Protein AF-A0A1H8UFL7-F1 (afdb_monomer_lite)

Radius of gyration: 16.89 Å; chains: 1; bounding box: 44×41×36 Å

Organism: NCBI:txid1513892

Foldseek 3Di:
DPDQDDQADLVVDVCLVVLLVVVVVVVVVCVVVDVVSVVVCLLAVLVVQLVSRQVSDDPVQSCLRRHFQCDPPHSRNQDWAWAADPVDGPDIHTADGRVCLVVLVVVLSVLLVVLVPPPPDDPVSVVVSVVSNVVSVCGGSDSHHDDD

Structure (mmCIF, N/CA/C/O backbone):
data_AF-A0A1H8UFL7-F1
#
_entry.id   AF-A0A1H8UFL7-F1
#
loop_
_atom_site.group_PDB
_atom_site.id
_atom_site.type_symbol
_atom_site.label_atom_id
_atom_site.label_alt_id
_atom_site.label_comp_id
_atom_site.label_asym_id
_atom_site.label_entity_id
_atom_site.label_seq_id
_atom_site.pdbx_PDB_ins_code
_atom_site.Cartn_x
_atom_site.Cartn_y
_atom_site.Cartn_z
_atom_site.occupancy
_atom_site.B_iso_or_equiv
_atom_site.auth_seq_id
_atom_site.auth_comp_id
_atom_site.auth_asym_id
_atom_site.auth_atom_id
_atom_site.pdbx_PDB_model_num
ATOM 1 N N . MET A 1 1 ? 22.554 -24.212 -4.259 1.00 33.72 1 MET A N 1
ATOM 2 C CA . MET A 1 1 ? 22.520 -22.745 -4.079 1.00 33.72 1 MET A CA 1
ATOM 3 C C . MET A 1 1 ? 21.067 -22.313 -4.139 1.00 33.72 1 MET A C 1
ATOM 5 O O . MET A 1 1 ? 20.490 -22.312 -5.219 1.00 33.72 1 MET A O 1
ATOM 9 N N . THR A 1 2 ? 20.436 -22.051 -2.999 1.00 44.41 2 THR A N 1
ATOM 10 C CA . THR A 1 2 ? 19.097 -21.450 -2.968 1.00 44.41 2 THR A CA 1
ATOM 11 C C . THR A 1 2 ? 19.237 -20.008 -3.443 1.00 44.41 2 THR A C 1
ATOM 13 O O . THR A 1 2 ? 19.844 -19.193 -2.753 1.00 44.41 2 THR A O 1
ATOM 16 N N . LYS A 1 3 ? 18.770 -19.709 -4.663 1.00 58.84 3 LYS A N 1
ATOM 17 C CA . LYS A 1 3 ? 18.718 -18.330 -5.160 1.00 58.84 3 LYS A CA 1
ATOM 18 C C . LYS A 1 3 ? 17.844 -17.530 -4.198 1.00 58.84 3 LYS A C 1
ATOM 20 O O . LYS A 1 3 ? 16.706 -17.920 -3.947 1.00 58.84 3 LYS A O 1
ATOM 25 N N . HIS A 1 4 ? 18.385 -16.450 -3.642 1.00 65.88 4 HIS A N 1
ATOM 26 C CA . HIS A 1 4 ? 17.568 -15.507 -2.892 1.00 65.88 4 HIS A CA 1
ATOM 27 C C . HIS A 1 4 ? 16.472 -14.962 -3.819 1.00 65.88 4 HIS A C 1
ATOM 29 O O . HIS A 1 4 ? 16.760 -14.715 -4.995 1.00 65.88 4 HIS A O 1
ATOM 35 N N . PRO A 1 5 ? 15.237 -14.789 -3.319 1.00 71.94 5 PRO A N 1
ATOM 36 C CA . PRO A 1 5 ? 14.173 -14.169 -4.095 1.00 71.94 5 PRO A CA 1
ATOM 37 C C . PRO A 1 5 ? 14.626 -12.803 -4.630 1.00 71.94 5 PRO A C 1
ATOM 39 O O . PRO A 1 5 ? 15.383 -12.104 -3.940 1.00 71.94 5 PRO A O 1
ATOM 42 N N . PRO A 1 6 ? 14.200 -12.404 -5.838 1.00 76.19 6 PRO A N 1
ATOM 43 C CA . PRO A 1 6 ? 14.659 -11.171 -6.447 1.00 76.19 6 PRO A CA 1
ATOM 44 C C . PRO A 1 6 ? 14.299 -9.965 -5.576 1.00 76.19 6 PRO A C 1
ATOM 46 O O . PRO A 1 6 ? 13.182 -9.817 -5.059 1.00 76.19 6 PRO A O 1
ATOM 49 N N . ARG A 1 7 ? 15.260 -9.048 -5.438 1.00 78.00 7 ARG A N 1
ATOM 50 C CA . ARG A 1 7 ? 14.949 -7.702 -4.960 1.00 78.00 7 ARG A CA 1
ATOM 51 C C . ARG A 1 7 ? 14.004 -7.065 -5.976 1.00 78.00 7 ARG A C 1
ATOM 53 O O . ARG A 1 7 ? 14.228 -7.145 -7.179 1.00 78.00 7 ARG A O 1
ATOM 60 N N . TRP A 1 8 ? 12.934 -6.461 -5.478 1.00 82.19 8 TRP A N 1
ATOM 61 C CA . TRP A 1 8 ? 11.900 -5.852 -6.303 1.00 82.19 8 TRP A CA 1
ATOM 62 C C . TRP A 1 8 ? 11.791 -4.387 -5.934 1.00 82.19 8 TRP A C 1
ATOM 64 O O . TRP A 1 8 ? 11.466 -4.063 -4.794 1.00 82.19 8 TRP A O 1
ATOM 74 N N . GLN A 1 9 ? 12.100 -3.543 -6.912 1.00 83.56 9 GLN A N 1
ATOM 75 C CA . GLN A 1 9 ? 11.973 -2.098 -6.848 1.00 83.56 9 GLN A CA 1
ATOM 76 C C . GLN A 1 9 ? 11.026 -1.684 -7.969 1.00 83.56 9 GLN A C 1
ATOM 78 O O . GLN A 1 9 ? 11.448 -1.524 -9.112 1.00 83.56 9 GLN A O 1
ATOM 83 N N . ALA A 1 10 ? 9.730 -1.565 -7.666 1.00 84.81 10 ALA A N 1
ATOM 84 C CA . ALA A 1 10 ? 8.715 -1.282 -8.685 1.00 84.81 10 ALA A CA 1
ATOM 85 C C . ALA A 1 10 ? 9.042 -0.008 -9.488 1.00 84.81 10 ALA A C 1
ATOM 87 O O . ALA A 1 10 ? 8.895 -0.002 -10.711 1.00 84.81 10 ALA A O 1
ATOM 88 N N . HIS A 1 11 ? 9.589 1.011 -8.813 1.00 84.94 11 HIS A N 1
ATOM 89 C CA . HIS A 1 11 ? 9.988 2.293 -9.397 1.00 84.94 11 HIS A CA 1
ATOM 90 C C . HIS A 1 11 ? 11.133 2.203 -10.416 1.00 84.94 11 HIS A C 1
ATOM 92 O O . HIS A 1 11 ? 11.272 3.085 -11.257 1.00 84.94 11 HIS A O 1
ATOM 98 N N . ALA A 1 12 ? 11.918 1.122 -10.402 1.00 87.06 12 ALA A N 1
ATOM 99 C CA . ALA A 1 12 ? 12.946 0.880 -11.410 1.00 87.06 12 ALA A CA 1
ATOM 100 C C . ALA A 1 12 ? 12.362 0.368 -12.745 1.00 87.06 12 ALA A C 1
ATOM 102 O O . ALA A 1 12 ? 13.080 0.257 -13.740 1.00 87.06 12 ALA A O 1
ATOM 103 N N . THR A 1 13 ? 11.064 0.042 -12.796 1.00 89.06 13 THR A N 1
ATOM 104 C CA . THR A 1 13 ? 10.421 -0.453 -14.019 1.00 89.06 13 THR A CA 1
ATOM 105 C C . THR A 1 13 ? 10.246 0.674 -15.033 1.00 89.06 13 THR A C 1
ATOM 107 O O . THR A 1 13 ? 9.748 1.756 -14.720 1.00 89.06 13 THR A O 1
ATOM 110 N N . LYS A 1 14 ? 10.595 0.417 -16.298 1.00 92.62 14 LYS A N 1
ATOM 111 C CA . LYS A 1 14 ? 10.426 1.398 -17.377 1.00 92.62 14 LYS A CA 1
ATOM 112 C C . LYS A 1 14 ? 8.967 1.854 -17.477 1.00 92.62 14 LYS A C 1
ATOM 114 O O . LYS A 1 14 ? 8.066 1.043 -17.668 1.00 92.62 14 LYS A O 1
ATOM 119 N N . GLY A 1 15 ? 8.753 3.168 -17.413 1.00 92.88 15 GLY A N 1
ATOM 120 C CA . GLY A 1 15 ? 7.421 3.771 -17.506 1.00 92.88 15 GLY A CA 1
ATOM 121 C C . GLY A 1 15 ? 6.599 3.704 -16.215 1.00 92.88 15 GLY A C 1
ATOM 122 O O . GLY A 1 15 ? 5.417 4.050 -16.263 1.00 92.88 15 GLY A O 1
ATOM 123 N N . TYR A 1 16 ? 7.203 3.301 -15.088 1.00 92.38 16 TYR A N 1
ATOM 124 C CA . TYR A 1 16 ? 6.547 3.232 -13.781 1.00 92.38 16 TYR A CA 1
ATOM 125 C C . TYR A 1 16 ? 5.837 4.539 -13.423 1.00 92.38 16 TYR A C 1
ATOM 127 O O . TYR A 1 16 ? 4.627 4.522 -13.213 1.00 92.38 16 TYR A O 1
ATOM 135 N N . ASP A 1 17 ? 6.543 5.676 -13.449 1.00 93.62 17 ASP A N 1
ATOM 136 C CA . ASP A 1 17 ? 5.962 6.960 -13.037 1.00 93.62 17 ASP A CA 1
ATOM 137 C C . ASP A 1 17 ? 4.744 7.341 -13.880 1.00 93.62 17 ASP A C 1
ATOM 139 O O . ASP A 1 17 ? 3.728 7.783 -13.345 1.00 93.62 17 ASP A O 1
ATOM 143 N N . ALA A 1 18 ? 4.798 7.118 -15.196 1.00 95.50 18 ALA A N 1
ATOM 144 C CA . ALA A 1 18 ? 3.689 7.435 -16.093 1.00 95.50 18 ALA A CA 1
ATOM 145 C C . ALA A 1 18 ? 2.475 6.524 -15.841 1.00 95.50 18 ALA A C 1
ATOM 147 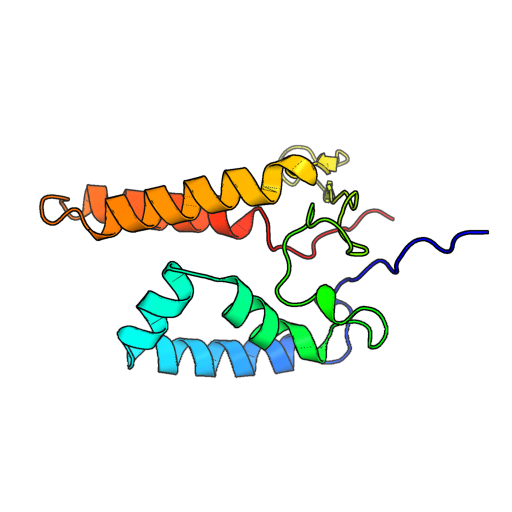O O . ALA A 1 18 ? 1.332 6.991 -15.806 1.00 95.50 18 ALA A O 1
ATOM 148 N N . ALA A 1 19 ? 2.713 5.225 -15.645 1.00 95.25 19 ALA A N 1
ATOM 149 C CA . ALA A 1 19 ? 1.666 4.256 -15.346 1.00 95.25 19 ALA A CA 1
ATOM 150 C C . ALA A 1 19 ? 1.025 4.518 -13.971 1.00 95.25 19 ALA A C 1
ATOM 152 O O . ALA A 1 19 ? -0.205 4.571 -13.878 1.00 95.25 19 ALA A O 1
ATOM 153 N N . MET A 1 20 ? 1.844 4.755 -12.943 1.00 94.19 20 MET A N 1
ATOM 154 C CA . MET A 1 20 ? 1.400 5.055 -11.584 1.00 94.19 20 MET A CA 1
ATOM 155 C C . MET A 1 20 ? 0.651 6.388 -11.522 1.00 94.19 20 MET A C 1
ATOM 157 O O . MET A 1 20 ? -0.457 6.429 -10.998 1.00 94.19 20 MET A O 1
ATOM 161 N N . SER A 1 21 ? 1.166 7.453 -12.147 1.00 94.81 21 SER A N 1
ATOM 162 C CA . SER A 1 21 ? 0.476 8.754 -1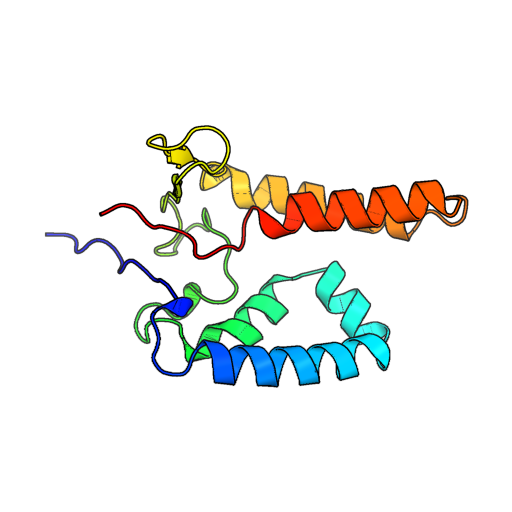2.202 1.00 94.81 21 SER A CA 1
ATOM 163 C C . SER A 1 21 ? -0.923 8.626 -12.804 1.00 94.81 21 SER A C 1
ATOM 165 O O . SER A 1 21 ? -1.900 9.122 -12.240 1.00 94.81 21 SER A O 1
ATOM 167 N N . ARG A 1 22 ? -1.048 7.901 -13.924 1.00 96.81 22 ARG A N 1
ATOM 168 C CA . ARG A 1 22 ? -2.340 7.681 -14.581 1.00 96.81 22 ARG A CA 1
ATOM 169 C C . ARG A 1 22 ? -3.300 6.897 -13.687 1.00 96.81 22 ARG A C 1
ATOM 171 O O . ARG A 1 22 ? -4.447 7.316 -13.524 1.00 96.81 22 ARG A O 1
ATOM 178 N N . ARG A 1 23 ? -2.852 5.775 -13.110 1.00 95.88 23 ARG A N 1
ATOM 179 C CA . ARG A 1 23 ? -3.715 4.939 -12.264 1.00 95.88 23 ARG A CA 1
ATOM 180 C C . ARG A 1 23 ? -4.116 5.672 -10.986 1.00 95.88 23 ARG A C 1
ATOM 182 O O . ARG A 1 23 ? -5.290 5.620 -10.635 1.00 95.88 23 ARG A O 1
ATOM 189 N N . CYS A 1 24 ? -3.203 6.400 -10.347 1.00 94.56 24 CYS A N 1
ATOM 190 C CA . CYS A 1 24 ? -3.494 7.213 -9.167 1.00 94.56 24 CYS A CA 1
ATOM 191 C C . CYS A 1 24 ? -4.491 8.342 -9.465 1.00 94.56 24 CYS A C 1
ATOM 193 O O . CYS A 1 24 ? -5.383 8.581 -8.657 1.00 94.56 24 CYS A O 1
ATOM 195 N N . GLY A 1 25 ? -4.414 8.994 -10.632 1.00 95.50 25 GLY A N 1
ATOM 196 C CA . GLY A 1 25 ? -5.412 9.993 -11.039 1.00 95.50 25 GLY A CA 1
ATOM 197 C C . GLY A 1 25 ? -6.819 9.401 -11.211 1.00 95.50 25 GLY A C 1
ATOM 198 O O . GLY A 1 25 ? -7.812 9.976 -10.758 1.00 95.50 25 GLY A O 1
ATOM 199 N N . GLN A 1 26 ? -6.910 8.208 -11.807 1.00 96.81 26 GLN A N 1
ATOM 200 C CA . GLN A 1 26 ? -8.169 7.460 -11.897 1.00 96.81 26 GLN A CA 1
ATOM 201 C C . GLN A 1 26 ? -8.677 7.053 -10.509 1.00 96.81 26 GLN A C 1
ATOM 203 O O . GLN A 1 26 ? -9.843 7.277 -10.193 1.00 96.81 26 GLN A O 1
ATOM 208 N N . LEU A 1 27 ? -7.788 6.537 -9.656 1.00 94.75 27 LEU A N 1
ATOM 209 C CA . LEU A 1 27 ? -8.120 6.114 -8.301 1.00 94.75 27 LEU A CA 1
ATOM 210 C C . LEU A 1 27 ? -8.654 7.288 -7.489 1.00 94.75 27 LEU A C 1
ATOM 212 O O . LEU A 1 27 ? -9.659 7.127 -6.812 1.00 94.75 27 LEU A O 1
ATOM 216 N N . LEU A 1 28 ? -8.034 8.468 -7.588 1.00 94.38 28 LEU A N 1
ATOM 217 C CA . LEU A 1 28 ? -8.507 9.681 -6.925 1.00 94.38 28 LEU A CA 1
ATOM 218 C C . LEU A 1 28 ? -9.953 10.003 -7.326 1.00 94.38 28 LEU A C 1
ATOM 220 O O . LEU A 1 28 ? -10.796 10.259 -6.469 1.00 94.38 28 LEU A O 1
ATOM 224 N N . THR A 1 29 ? -10.255 9.930 -8.623 1.00 96.31 29 THR A N 1
ATOM 225 C CA . THR A 1 29 ? -11.614 10.148 -9.139 1.00 96.31 29 THR A CA 1
ATOM 226 C C . THR A 1 29 ? -12.595 9.113 -8.575 1.00 96.31 29 THR A C 1
ATOM 228 O O . THR A 1 29 ? -13.664 9.474 -8.082 1.00 96.31 29 THR A O 1
ATOM 231 N N . GLU A 1 30 ? -12.216 7.830 -8.585 1.00 95.06 30 GLU A N 1
ATOM 232 C CA . GLU A 1 30 ? -13.021 6.726 -8.048 1.00 95.06 30 GLU A CA 1
ATOM 233 C C . GLU A 1 30 ? -13.290 6.892 -6.554 1.00 95.06 30 GLU A C 1
ATOM 235 O O . GLU A 1 30 ? -14.435 6.791 -6.121 1.00 95.06 30 GLU A O 1
ATOM 240 N N . ILE A 1 31 ? -12.254 7.150 -5.753 1.00 93.31 31 ILE A N 1
ATOM 241 C CA . ILE A 1 31 ? -12.397 7.255 -4.305 1.00 93.31 31 ILE A CA 1
ATOM 242 C C . ILE A 1 31 ? -13.152 8.515 -3.920 1.00 93.31 31 ILE A C 1
ATOM 244 O O . ILE A 1 31 ? -13.860 8.471 -2.931 1.00 93.31 31 ILE A O 1
ATOM 248 N N . VAL A 1 32 ? -13.092 9.616 -4.671 1.00 93.00 32 VAL A N 1
ATOM 249 C CA . VAL A 1 32 ? -13.940 10.790 -4.398 1.00 93.00 32 VAL A CA 1
ATOM 250 C C . VAL A 1 32 ? -15.412 10.456 -4.657 1.00 93.00 32 VAL A C 1
ATOM 252 O O . VAL A 1 32 ? -16.261 10.707 -3.797 1.00 93.00 32 VAL A O 1
ATOM 255 N N . ALA A 1 33 ? -15.712 9.820 -5.792 1.00 95.38 33 ALA A N 1
ATOM 256 C CA . ALA A 1 33 ? -17.081 9.528 -6.213 1.00 95.38 33 ALA A CA 1
ATOM 257 C C . ALA A 1 33 ? -17.732 8.341 -5.476 1.00 95.38 33 ALA A C 1
ATOM 259 O O . ALA A 1 33 ? -18.948 8.315 -5.298 1.00 95.38 33 ALA A O 1
ATOM 260 N N . ASN A 1 34 ? -16.950 7.350 -5.040 1.00 95.25 34 ASN A N 1
ATOM 261 C CA . ASN A 1 34 ? -17.461 6.076 -4.540 1.00 95.25 34 ASN A CA 1
ATOM 262 C C . ASN A 1 34 ? -17.076 5.843 -3.071 1.00 95.25 34 ASN A C 1
ATOM 264 O O . ASN A 1 34 ? -15.959 5.436 -2.742 1.00 95.25 34 ASN A O 1
ATOM 268 N N . HIS A 1 35 ? -18.048 6.044 -2.177 1.00 91.31 35 HIS A N 1
ATOM 269 C CA . HIS A 1 35 ? -17.875 5.798 -0.745 1.00 91.31 35 HIS A CA 1
ATOM 270 C C . HIS A 1 35 ? -17.534 4.337 -0.426 1.00 91.31 35 HIS A C 1
ATOM 272 O O . HIS A 1 35 ? -16.647 4.082 0.384 1.00 91.31 35 HIS A O 1
ATOM 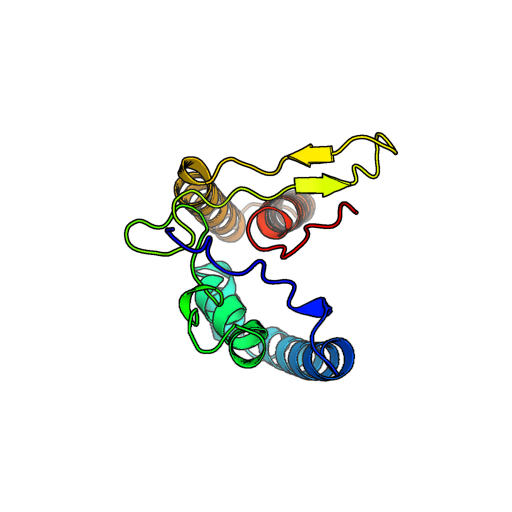278 N N . HIS A 1 36 ? -18.189 3.375 -1.080 1.00 92.50 36 HIS A N 1
ATOM 279 C CA . HIS A 1 36 ? -17.931 1.953 -0.849 1.00 92.50 36 HIS A CA 1
ATOM 280 C C . HIS A 1 36 ? -16.491 1.579 -1.222 1.00 92.50 36 HIS A C 1
ATOM 282 O O . HIS A 1 36 ? -15.828 0.846 -0.494 1.00 92.50 36 HIS A O 1
ATOM 288 N N . ARG A 1 37 ? -15.968 2.139 -2.320 1.00 92.44 37 ARG A N 1
ATOM 289 C CA . ARG A 1 37 ? -14.570 1.944 -2.723 1.00 92.44 37 ARG A CA 1
ATOM 290 C C . ARG A 1 37 ? -13.595 2.484 -1.677 1.00 92.44 37 ARG A C 1
ATOM 292 O O . ARG A 1 37 ? -12.636 1.791 -1.355 1.00 92.44 37 ARG A O 1
ATOM 299 N N . ARG A 1 38 ? -13.854 3.672 -1.114 1.00 90.50 38 ARG A N 1
ATOM 300 C CA . ARG A 1 38 ? -13.054 4.214 0.003 1.00 90.50 38 ARG A CA 1
ATOM 301 C C . ARG A 1 38 ? -13.049 3.279 1.203 1.00 90.50 38 ARG A C 1
ATOM 303 O O . ARG A 1 38 ? -11.983 2.975 1.723 1.00 90.50 38 ARG A O 1
ATOM 310 N N . GLN A 1 39 ? -14.228 2.821 1.619 1.00 87.44 39 GLN A N 1
ATOM 311 C CA . GLN A 1 39 ? -14.361 1.936 2.776 1.00 87.44 39 GLN A CA 1
ATOM 312 C C . GLN A 1 39 ? -13.645 0.604 2.559 1.00 87.44 39 GLN A C 1
ATOM 314 O O . GLN A 1 39 ? -12.948 0.145 3.455 1.00 87.44 39 GLN A O 1
ATOM 319 N N . ALA A 1 40 ? -13.745 0.022 1.361 1.00 90.19 40 ALA A N 1
ATOM 320 C CA . ALA A 1 40 ? -13.035 -1.208 1.027 1.00 90.19 40 ALA A CA 1
ATOM 321 C C . ALA A 1 40 ? -11.510 -1.045 1.161 1.00 90.19 40 ALA A C 1
ATOM 323 O O . ALA A 1 40 ? -10.871 -1.873 1.796 1.00 90.19 40 ALA A O 1
ATOM 324 N N . ILE A 1 41 ? -10.945 0.056 0.647 1.00 89.44 41 ILE A N 1
ATOM 325 C CA . ILE A 1 41 ? -9.503 0.350 0.742 1.00 89.44 41 ILE A CA 1
ATOM 326 C C . ILE A 1 41 ? -9.056 0.530 2.199 1.00 89.44 41 ILE A C 1
ATOM 328 O O . ILE A 1 41 ? -7.987 0.064 2.581 1.00 89.44 41 ILE A O 1
ATOM 332 N N . LEU A 1 42 ? -9.862 1.222 3.009 1.00 84.06 42 LEU A N 1
ATOM 333 C CA . LEU A 1 42 ? -9.560 1.447 4.426 1.00 84.06 42 LEU A CA 1
ATOM 334 C C . LEU A 1 42 ? -9.708 0.173 5.264 1.00 84.06 42 LEU A C 1
ATOM 336 O O . LEU A 1 42 ? -9.028 0.028 6.276 1.00 84.06 42 LEU A O 1
ATOM 340 N N . ALA A 1 43 ? -10.596 -0.738 4.864 1.00 86.06 43 ALA A N 1
ATOM 341 C CA . ALA A 1 43 ? -10.792 -2.016 5.534 1.00 86.06 43 ALA A CA 1
ATOM 342 C C . ALA A 1 43 ? -9.678 -3.018 5.202 1.00 86.06 43 ALA A C 1
ATOM 344 O O . ALA A 1 43 ? -9.211 -3.710 6.108 1.00 86.06 43 ALA A O 1
ATOM 345 N N . ASP A 1 44 ? -9.262 -3.080 3.935 1.00 87.88 44 ASP A N 1
ATOM 346 C CA . ASP A 1 44 ? -8.164 -3.919 3.463 1.00 87.88 44 ASP A CA 1
ATOM 347 C C . ASP A 1 44 ? -7.402 -3.245 2.298 1.00 87.88 44 ASP A C 1
ATOM 349 O O . ASP A 1 44 ? -7.892 -3.188 1.164 1.00 87.88 44 ASP A O 1
ATOM 353 N N . PRO A 1 45 ? -6.179 -2.740 2.538 1.00 89.69 45 PRO A N 1
ATOM 354 C CA . PRO A 1 45 ? -5.391 -2.071 1.512 1.00 89.69 45 PRO A CA 1
ATOM 355 C C . PRO A 1 45 ? -4.681 -3.043 0.556 1.00 89.69 45 PRO A C 1
ATOM 357 O O . PRO A 1 45 ? -4.117 -2.592 -0.445 1.00 89.69 45 PRO A O 1
ATOM 360 N N . LEU A 1 46 ? -4.664 -4.355 0.834 1.00 91.12 46 LEU A N 1
ATOM 361 C CA . LEU A 1 46 ? -3.898 -5.322 0.042 1.00 91.12 46 LEU A CA 1
ATOM 362 C C . LEU A 1 46 ? -4.407 -5.437 -1.392 1.00 91.12 46 LEU A C 1
ATOM 364 O O . LEU A 1 46 ? -3.601 -5.555 -2.315 1.00 91.12 46 LEU A O 1
ATOM 368 N N . ASP A 1 47 ? -5.721 -5.353 -1.591 1.00 92.19 47 ASP A N 1
ATOM 369 C CA . ASP A 1 47 ? -6.312 -5.401 -2.927 1.00 92.19 47 ASP A CA 1
ATOM 370 C C . ASP A 1 47 ? -5.929 -4.176 -3.755 1.00 92.19 47 ASP A C 1
ATOM 372 O O . ASP A 1 47 ? -5.561 -4.314 -4.922 1.00 92.19 47 ASP A O 1
ATOM 376 N N . LEU A 1 48 ? -5.921 -2.988 -3.140 1.00 93.81 48 LEU A N 1
ATOM 377 C CA . LEU A 1 48 ? -5.440 -1.783 -3.809 1.00 93.81 48 LEU A CA 1
ATOM 378 C C . LEU A 1 48 ? -3.948 -1.895 -4.133 1.00 93.81 48 LEU A C 1
ATOM 380 O O . LEU A 1 48 ? -3.530 -1.564 -5.240 1.00 93.81 48 LEU A O 1
ATOM 384 N N . HIS A 1 49 ? -3.138 -2.390 -3.198 1.00 93.81 49 HIS A N 1
ATOM 385 C CA . HIS A 1 49 ? -1.719 -2.605 -3.451 1.00 93.81 49 HIS A CA 1
ATOM 386 C C . HIS A 1 49 ? -1.502 -3.603 -4.599 1.00 93.81 49 HIS A C 1
ATOM 388 O O . HIS A 1 49 ? -0.673 -3.369 -5.478 1.00 93.81 49 HIS A O 1
ATOM 394 N N . ARG A 1 50 ? -2.252 -4.710 -4.641 1.00 94.75 50 ARG A N 1
ATOM 395 C CA . ARG A 1 50 ? -2.193 -5.660 -5.758 1.00 94.75 50 ARG A CA 1
ATOM 396 C C . ARG A 1 50 ? -2.514 -4.967 -7.071 1.00 94.75 50 ARG A C 1
ATOM 398 O O . ARG A 1 50 ? -1.769 -5.098 -8.032 1.00 94.75 50 ARG A O 1
ATOM 405 N N . GLU A 1 51 ? -3.593 -4.203 -7.096 1.00 94.00 51 GLU A N 1
ATOM 406 C CA . GLU A 1 51 ? -4.046 -3.506 -8.288 1.00 94.00 51 GLU A CA 1
ATOM 407 C C . GLU A 1 51 ? -3.018 -2.500 -8.825 1.00 94.00 51 GLU A C 1
ATOM 409 O O . GLU A 1 51 ? -2.767 -2.456 -10.029 1.00 94.00 51 GLU A O 1
ATOM 414 N N . LEU A 1 52 ? -2.393 -1.719 -7.939 1.00 94.06 52 LEU A N 1
ATOM 415 C CA . LEU A 1 52 ? -1.388 -0.727 -8.319 1.00 94.06 52 LEU A CA 1
ATOM 416 C C . LEU A 1 52 ? -0.082 -1.372 -8.790 1.00 94.06 52 LEU A C 1
ATOM 418 O O . LEU A 1 52 ? 0.564 -0.849 -9.699 1.00 94.06 52 LEU A O 1
ATOM 422 N N . PHE A 1 53 ? 0.316 -2.493 -8.183 1.00 93.69 53 PHE A N 1
ATOM 423 C CA . PHE A 1 53 ? 1.671 -3.015 -8.342 1.00 93.69 53 PHE A CA 1
ATOM 424 C C . PHE A 1 53 ? 1.795 -4.336 -9.111 1.00 93.69 53 PHE A C 1
ATOM 426 O O . PHE A 1 53 ? 2.907 -4.682 -9.506 1.00 93.69 53 PHE A O 1
ATOM 433 N N . ALA A 1 54 ? 0.702 -5.054 -9.394 1.00 94.12 54 ALA A N 1
ATOM 434 C CA . ALA A 1 54 ? 0.752 -6.366 -10.054 1.00 94.12 54 ALA A CA 1
ATOM 435 C C . ALA A 1 54 ? 1.487 -6.338 -11.400 1.00 94.12 54 ALA A C 1
ATOM 437 O O . ALA A 1 54 ? 2.259 -7.243 -11.692 1.00 94.12 54 ALA A O 1
ATOM 438 N N . SER A 1 55 ? 1.305 -5.280 -12.197 1.00 93.12 55 SER A N 1
ATOM 439 C CA . SER A 1 55 ? 1.978 -5.153 -13.501 1.00 93.12 55 SER A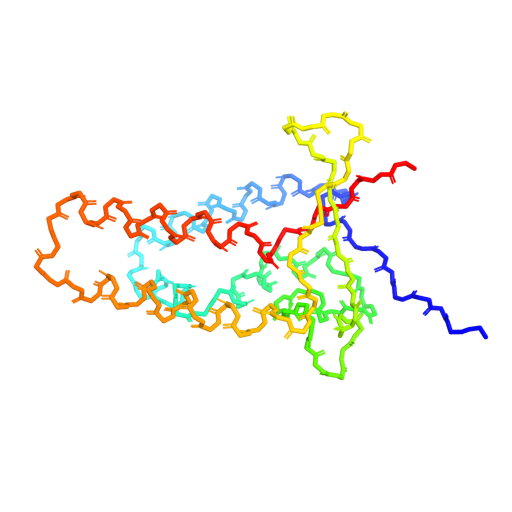 CA 1
ATOM 440 C C . SER A 1 55 ? 3.494 -4.936 -13.415 1.00 93.12 55 SER A C 1
ATOM 442 O O . SER A 1 55 ? 4.191 -5.112 -14.411 1.00 93.12 55 SER A O 1
ATOM 444 N N . PHE A 1 56 ? 4.004 -4.562 -12.239 1.00 92.50 56 PHE A N 1
ATOM 445 C CA . PHE A 1 56 ? 5.431 -4.358 -11.991 1.00 92.50 56 PHE A CA 1
ATOM 446 C C . PHE A 1 56 ? 6.064 -5.532 -11.246 1.00 92.50 56 PHE A C 1
ATOM 448 O O . PHE A 1 56 ? 7.289 -5.586 -11.149 1.00 92.50 56 PHE A O 1
ATOM 455 N N . ALA A 1 57 ? 5.259 -6.435 -10.678 1.00 91.25 57 ALA A N 1
ATOM 456 C CA . ALA A 1 57 ? 5.757 -7.583 -9.938 1.00 91.25 57 ALA A CA 1
ATOM 457 C C . ALA A 1 57 ? 6.507 -8.545 -10.877 1.00 91.25 57 ALA A C 1
ATOM 459 O O . ALA A 1 57 ? 6.100 -8.714 -12.031 1.00 91.25 57 ALA A O 1
ATOM 460 N N . PRO A 1 58 ? 7.591 -9.191 -10.411 1.00 90.19 58 PRO A N 1
ATOM 461 C CA . PRO A 1 58 ? 8.235 -10.247 -11.178 1.00 90.19 58 PRO A CA 1
ATOM 462 C C . PRO A 1 58 ? 7.228 -11.358 -11.495 1.00 90.19 58 PRO A C 1
ATOM 464 O O . PRO A 1 58 ? 6.433 -11.746 -10.640 1.00 90.19 58 PRO A O 1
ATOM 467 N N . SER A 1 59 ? 7.255 -11.885 -12.719 1.00 90.31 59 SER A N 1
ATOM 468 C CA . SER A 1 59 ? 6.290 -12.900 -13.168 1.00 90.31 59 SER A CA 1
ATOM 469 C C . SER A 1 59 ? 6.370 -14.211 -12.380 1.00 90.31 59 SER A C 1
ATOM 471 O O . SER A 1 59 ? 5.388 -14.940 -12.297 1.00 90.31 59 SER A O 1
ATOM 473 N N . ASP A 1 60 ? 7.543 -14.518 -11.828 1.00 91.06 60 ASP A N 1
ATOM 474 C CA . ASP A 1 60 ? 7.812 -15.659 -10.952 1.00 91.06 60 ASP A CA 1
ATOM 475 C C . ASP A 1 60 ? 7.523 -15.370 -9.470 1.00 91.06 60 ASP A C 1
ATOM 477 O O . ASP A 1 60 ? 7.510 -16.302 -8.668 1.00 91.06 60 ASP A O 1
ATOM 481 N N . HIS A 1 61 ? 7.248 -14.108 -9.123 1.00 91.12 61 HIS A N 1
ATOM 482 C CA . HIS A 1 61 ? 6.896 -13.664 -7.775 1.00 91.12 61 HIS A CA 1
ATOM 483 C C . HIS A 1 61 ? 5.681 -12.718 -7.761 1.00 91.12 61 HIS A C 1
ATOM 485 O O . HIS A 1 61 ? 5.775 -11.583 -7.270 1.00 91.12 61 HIS A O 1
ATOM 491 N N . PRO A 1 62 ? 4.517 -13.146 -8.291 1.00 92.50 62 PRO A N 1
ATOM 492 C CA . PRO A 1 62 ? 3.312 -12.317 -8.308 1.00 92.50 62 PRO A CA 1
ATOM 493 C C . PRO A 1 62 ? 2.830 -11.962 -6.895 1.00 92.50 62 PRO A C 1
ATOM 495 O O . PRO A 1 62 ? 2.166 -10.941 -6.711 1.00 92.50 62 PRO A O 1
ATOM 498 N N . GLU A 1 63 ? 3.197 -12.759 -5.883 1.00 92.44 63 GLU A N 1
ATOM 499 C CA . GLU A 1 63 ? 2.862 -12.517 -4.482 1.00 92.44 63 GLU A CA 1
ATOM 500 C C . GLU A 1 63 ? 3.424 -11.197 -3.950 1.00 92.44 63 GLU A C 1
ATOM 502 O O . GLU A 1 63 ? 2.943 -10.693 -2.940 1.00 92.44 63 GLU A O 1
ATOM 507 N N . TYR A 1 64 ? 4.403 -10.595 -4.624 1.00 90.62 64 TYR A N 1
ATOM 508 C CA . TYR A 1 64 ? 4.944 -9.298 -4.233 1.00 90.62 64 TYR A CA 1
ATOM 509 C C . TYR A 1 64 ? 3.896 -8.182 -4.268 1.00 90.62 64 TYR A C 1
ATOM 511 O O . TYR A 1 64 ? 3.960 -7.243 -3.474 1.00 90.62 64 TYR A O 1
ATOM 519 N N . ALA A 1 65 ? 2.885 -8.297 -5.127 1.00 92.81 65 ALA A N 1
ATOM 520 C CA . ALA A 1 65 ? 1.785 -7.353 -5.175 1.00 92.81 65 ALA A CA 1
ATOM 521 C C . ALA A 1 65 ? 0.609 -7.828 -4.301 1.00 92.81 65 ALA A C 1
ATOM 523 O O . ALA A 1 65 ? -0.132 -8.746 -4.651 1.00 92.81 65 ALA A O 1
ATOM 524 N N . GLY A 1 66 ? 0.392 -7.143 -3.175 1.00 92.94 66 GLY A N 1
ATOM 525 C CA . GLY A 1 66 ? -0.784 -7.355 -2.323 1.00 92.94 66 GLY A CA 1
ATOM 526 C C . GLY A 1 66 ? -0.625 -8.497 -1.326 1.00 92.94 66 GLY A C 1
ATOM 527 O O . GLY A 1 66 ? -1.604 -9.171 -1.009 1.00 92.94 66 GLY A O 1
ATOM 528 N N . THR A 1 67 ? 0.599 -8.700 -0.840 1.00 93.44 67 THR A N 1
ATOM 529 C CA . THR A 1 67 ? 0.914 -9.611 0.262 1.00 93.44 67 THR A CA 1
ATOM 530 C C . THR A 1 67 ? 1.827 -8.895 1.242 1.00 93.44 67 THR A C 1
ATOM 532 O O . THR A 1 67 ? 2.785 -8.233 0.838 1.00 93.44 67 THR A O 1
ATOM 535 N N . TYR A 1 68 ? 1.563 -9.039 2.538 1.00 91.12 68 TYR A N 1
ATOM 536 C CA . TYR A 1 68 ? 2.463 -8.495 3.544 1.00 91.12 68 TYR A CA 1
ATOM 537 C C . TYR A 1 68 ? 3.780 -9.266 3.586 1.00 91.12 68 TYR A C 1
ATOM 539 O O . TYR A 1 68 ? 3.838 -10.494 3.466 1.00 91.12 68 TYR A O 1
ATOM 547 N N . ARG A 1 69 ? 4.852 -8.533 3.866 1.00 88.56 69 ARG A N 1
ATOM 548 C CA . ARG A 1 69 ? 6.097 -9.119 4.357 1.00 88.56 69 ARG A CA 1
ATOM 549 C C . ARG A 1 69 ? 5.829 -9.895 5.647 1.00 88.56 69 ARG A C 1
ATOM 551 O O . ARG A 1 69 ? 4.958 -9.495 6.411 1.00 88.56 69 ARG A O 1
ATOM 558 N N . GLY A 1 70 ? 6.530 -11.001 5.879 1.00 88.25 70 GLY A N 1
ATOM 559 C CA . GLY A 1 70 ? 6.212 -11.878 7.014 1.00 88.25 70 GLY A CA 1
ATOM 560 C C . GLY A 1 70 ? 5.181 -12.965 6.731 1.00 88.25 70 GLY A C 1
ATOM 561 O O . GLY A 1 70 ? 4.976 -13.822 7.584 1.00 88.25 70 GLY A O 1
ATOM 562 N N . THR A 1 71 ? 4.532 -12.968 5.560 1.00 90.62 71 THR A N 1
ATOM 563 C CA . THR A 1 71 ? 3.488 -13.961 5.259 1.00 90.62 71 THR A CA 1
ATOM 564 C C . THR A 1 71 ? 4.094 -15.364 5.097 1.00 90.62 71 THR A C 1
ATOM 566 O O . THR A 1 71 ? 4.928 -15.558 4.201 1.00 90.62 71 THR A O 1
ATOM 569 N N . PRO A 1 72 ? 3.687 -16.358 5.915 1.00 91.19 72 PRO A N 1
ATOM 570 C CA . PRO A 1 72 ? 4.177 -17.731 5.804 1.00 91.19 72 PRO A CA 1
ATOM 571 C C . PRO A 1 72 ? 3.903 -18.347 4.431 1.00 91.19 72 PRO A C 1
ATOM 573 O O . PRO A 1 72 ? 2.872 -18.087 3.816 1.00 91.19 72 PRO A O 1
ATOM 576 N N . GLY A 1 73 ? 4.826 -1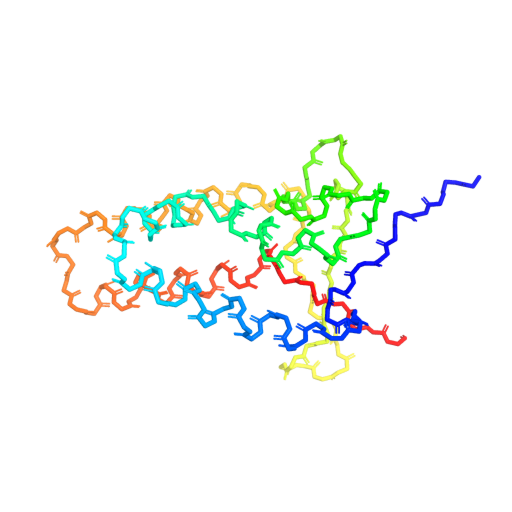9.184 3.953 1.00 89.44 73 GLY A N 1
ATOM 577 C CA . GLY A 1 73 ? 4.687 -19.873 2.663 1.00 89.44 73 GLY A CA 1
ATOM 578 C C . GLY A 1 73 ? 4.965 -19.001 1.434 1.00 89.44 73 GLY A C 1
ATOM 579 O O . GLY A 1 73 ? 4.765 -19.459 0.313 1.00 89.44 73 GLY A O 1
ATOM 580 N N . THR A 1 74 ? 5.450 -17.772 1.625 1.00 90.38 74 THR A N 1
ATOM 581 C CA . THR A 1 74 ? 5.817 -16.857 0.536 1.00 90.38 74 THR A CA 1
ATOM 582 C C . THR A 1 74 ? 7.305 -16.539 0.561 1.00 90.38 74 THR A C 1
ATOM 584 O O . THR A 1 74 ? 7.970 -16.651 1.594 1.00 90.38 74 THR A O 1
ATOM 587 N N . SER A 1 75 ? 7.829 -16.042 -0.558 1.00 90.19 75 SER A N 1
ATOM 588 C CA . SER A 1 75 ? 9.203 -15.539 -0.625 1.00 90.19 75 SER A CA 1
ATOM 589 C C . SER A 1 75 ? 9.423 -14.233 0.170 1.00 90.19 75 SER A C 1
ATOM 591 O O . SER A 1 75 ? 10.544 -13.730 0.257 1.00 90.19 75 SER A O 1
ATOM 593 N N . LEU A 1 76 ? 8.364 -13.694 0.789 1.00 88.88 76 LEU A N 1
ATOM 594 C CA . LEU A 1 76 ? 8.379 -12.507 1.641 1.00 88.88 76 LEU A CA 1
ATOM 595 C C . LEU A 1 76 ? 8.486 -12.824 3.143 1.00 88.88 76 LEU A C 1
ATOM 597 O O . LEU A 1 76 ? 8.585 -11.882 3.933 1.00 88.88 76 LEU A O 1
ATOM 601 N N . PHE A 1 77 ? 8.456 -14.103 3.541 1.00 89.75 77 PHE A N 1
ATOM 602 C CA . PHE A 1 77 ? 8.370 -14.530 4.945 1.00 89.75 77 PHE A CA 1
ATOM 603 C C . PHE A 1 77 ? 9.447 -13.893 5.839 1.00 89.75 77 PHE A C 1
ATOM 605 O O . PHE A 1 77 ? 9.111 -13.213 6.797 1.00 89.75 77 PHE A O 1
ATOM 612 N N . ASP A 1 78 ? 10.723 -13.985 5.466 1.00 87.06 78 ASP A N 1
ATOM 613 C CA . ASP A 1 78 ? 11.833 -13.402 6.244 1.00 87.06 78 ASP A CA 1
ATOM 614 C C . ASP A 1 78 ? 12.459 -12.170 5.578 1.00 87.06 78 ASP A C 1
ATOM 616 O O . ASP A 1 78 ? 13.528 -11.694 5.967 1.00 87.06 78 ASP A O 1
ATOM 620 N N . ARG A 1 79 ? 11.823 -11.634 4.531 1.00 84.75 79 ARG A N 1
ATOM 621 C CA . ARG A 1 79 ? 12.412 -10.553 3.735 1.00 84.75 79 ARG A CA 1
ATOM 622 C C . ARG A 1 79 ? 12.522 -9.298 4.589 1.00 84.75 79 ARG A C 1
ATOM 624 O O . ARG A 1 79 ? 11.490 -8.791 4.987 1.00 84.75 79 ARG A O 1
ATOM 631 N N . ARG A 1 80 ? 13.712 -8.761 4.854 1.00 84.94 80 ARG A N 1
ATOM 632 C CA . ARG A 1 80 ? 13.899 -7.456 5.529 1.00 84.94 80 ARG A CA 1
ATOM 633 C C . ARG A 1 80 ? 13.969 -6.329 4.496 1.00 84.94 80 ARG A C 1
ATOM 635 O O . ARG A 1 80 ? 14.296 -6.586 3.337 1.00 84.94 80 ARG A O 1
ATOM 642 N N . ILE A 1 81 ? 13.630 -5.110 4.908 1.00 79.56 81 ILE A N 1
ATOM 643 C CA . ILE A 1 81 ? 13.765 -3.902 4.087 1.00 79.56 81 ILE A CA 1
ATOM 644 C C . ILE A 1 81 ? 14.361 -2.778 4.943 1.00 79.56 81 ILE A C 1
ATOM 646 O O . ILE A 1 81 ? 14.024 -2.652 6.121 1.00 79.56 81 ILE A O 1
ATOM 650 N N . SER A 1 82 ? 15.235 -1.983 4.339 1.00 79.50 82 SER A N 1
ATOM 651 C CA . SER A 1 82 ? 15.821 -0.764 4.898 1.00 79.50 82 SER A CA 1
ATOM 652 C C . SER A 1 82 ? 15.847 0.310 3.818 1.00 79.50 82 SER A C 1
ATOM 654 O O . SER A 1 82 ? 15.711 0.003 2.634 1.00 79.50 82 SER A O 1
ATOM 656 N N . ALA A 1 83 ? 15.988 1.564 4.218 1.00 77.31 83 ALA A N 1
ATOM 657 C CA . ALA A 1 83 ? 16.222 2.681 3.314 1.00 77.31 83 ALA A CA 1
ATOM 658 C C . ALA A 1 83 ? 17.189 3.664 3.963 1.00 77.31 83 ALA A C 1
ATOM 660 O O . ALA A 1 83 ? 17.217 3.751 5.187 1.00 77.31 83 ALA A O 1
ATOM 661 N N . GLU A 1 84 ? 17.906 4.453 3.168 1.00 79.06 84 GLU A N 1
ATOM 662 C CA . GLU A 1 84 ? 18.756 5.514 3.707 1.00 79.06 84 GLU A CA 1
ATOM 663 C C . GLU A 1 84 ? 17.960 6.460 4.623 1.00 79.06 84 GLU A C 1
ATOM 665 O O . GLU A 1 84 ? 16.889 6.976 4.269 1.00 79.06 84 GLU A O 1
ATOM 670 N N . SER A 1 85 ? 18.499 6.701 5.816 1.00 77.31 85 SER A N 1
ATOM 671 C CA . SER A 1 85 ? 17.899 7.592 6.796 1.00 77.31 85 SER A CA 1
ATOM 672 C C . SER A 1 85 ? 18.025 9.047 6.351 1.00 77.31 85 SER A C 1
ATOM 674 O O . SER A 1 85 ? 19.115 9.601 6.247 1.00 77.31 85 SER A O 1
ATOM 676 N N . GLN A 1 86 ? 16.882 9.708 6.165 1.00 80.00 86 GLN A N 1
ATOM 677 C CA . GLN A 1 86 ? 16.842 11.144 5.861 1.00 80.00 86 GLN A CA 1
ATOM 678 C C . GLN A 1 86 ? 17.170 12.021 7.082 1.00 80.00 86 GLN A C 1
ATOM 680 O O . GLN A 1 86 ? 17.492 13.196 6.931 1.00 80.00 86 GLN A O 1
ATOM 685 N N . LEU A 1 87 ? 17.060 11.468 8.296 1.00 80.88 87 LEU A N 1
ATOM 686 C CA . LEU A 1 87 ? 17.369 12.170 9.548 1.00 80.88 87 LEU A CA 1
ATOM 687 C C . LEU A 1 87 ? 18.827 11.976 9.973 1.00 80.88 87 LEU A C 1
ATOM 689 O O . LEU A 1 87 ? 19.386 12.828 10.659 1.00 80.88 87 LEU A O 1
ATOM 693 N N . GLU A 1 88 ? 19.437 10.870 9.550 1.00 84.44 88 GLU A N 1
ATOM 694 C C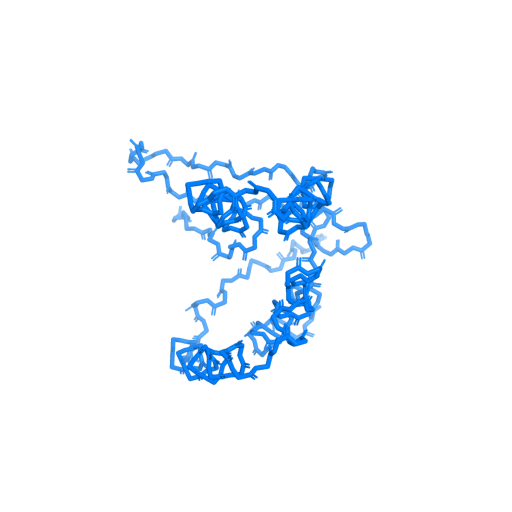A . GLU A 1 88 ? 20.821 10.512 9.846 1.00 84.44 88 GLU A CA 1
ATOM 695 C C . GLU A 1 88 ? 21.529 10.096 8.545 1.00 84.44 88 GLU A C 1
ATOM 697 O O . GLU A 1 88 ? 21.693 8.900 8.295 1.00 84.44 88 GLU A O 1
ATOM 702 N N . PRO A 1 89 ? 21.921 11.058 7.687 1.00 86.44 89 PRO A N 1
ATOM 703 C CA . PRO A 1 89 ? 22.551 10.748 6.406 1.00 86.44 89 PRO A CA 1
ATOM 704 C C . PRO A 1 89 ? 23.774 9.836 6.567 1.00 86.44 89 PRO A C 1
ATOM 706 O O . PRO A 1 89 ? 24.619 10.068 7.435 1.00 86.44 89 PRO A O 1
ATOM 709 N N . GLY A 1 90 ? 23.870 8.806 5.725 1.00 82.06 90 GLY A N 1
ATOM 710 C CA . GLY A 1 90 ? 24.900 7.763 5.811 1.00 82.06 90 GLY A CA 1
ATOM 711 C C . GLY A 1 90 ? 24.551 6.570 6.714 1.00 82.06 90 GLY A C 1
ATOM 712 O O . GLY A 1 90 ? 25.280 5.579 6.690 1.00 82.06 90 GLY A O 1
ATOM 713 N N . ASN A 1 91 ? 23.441 6.626 7.459 1.00 79.88 91 ASN A N 1
ATOM 714 C CA . ASN A 1 91 ? 22.876 5.478 8.170 1.00 79.88 91 ASN A CA 1
ATOM 715 C C . ASN A 1 91 ? 21.664 4.903 7.429 1.00 79.88 91 ASN A C 1
ATOM 717 O O . ASN A 1 91 ? 20.967 5.599 6.690 1.00 79.88 91 ASN A O 1
ATOM 721 N N . ASP A 1 92 ? 21.367 3.635 7.706 1.00 79.88 92 ASP A N 1
ATOM 722 C CA . ASP A 1 92 ? 20.160 2.968 7.231 1.00 79.88 92 ASP A CA 1
ATOM 723 C C . ASP A 1 92 ? 19.042 3.008 8.271 1.00 79.88 92 ASP A C 1
ATOM 725 O O . ASP A 1 92 ? 19.226 2.681 9.444 1.00 79.88 92 ASP A O 1
ATOM 729 N N . TYR A 1 93 ? 17.850 3.360 7.808 1.00 79.50 93 TYR A N 1
ATOM 730 C CA . TYR A 1 93 ? 16.606 3.186 8.526 1.00 79.50 93 TYR A CA 1
ATOM 731 C C . TYR A 1 93 ? 16.067 1.774 8.289 1.00 79.50 93 TYR A C 1
ATOM 733 O O . TYR A 1 93 ? 15.607 1.446 7.192 1.00 79.50 93 TYR A O 1
ATOM 741 N N . GLU A 1 94 ? 16.097 0.927 9.318 1.00 81.19 94 GLU A N 1
ATOM 742 C CA . GLU A 1 94 ? 15.458 -0.385 9.247 1.00 81.19 94 GLU A CA 1
ATOM 743 C C . GLU A 1 94 ? 13.955 -0.260 9.525 1.00 81.19 94 GLU A C 1
ATOM 745 O O . GLU A 1 94 ? 13.527 0.228 10.575 1.00 81.19 94 GLU A O 1
ATOM 750 N N . PHE A 1 95 ? 13.131 -0.735 8.590 1.00 83.88 95 PHE A N 1
ATOM 751 C CA . PHE A 1 95 ? 11.695 -0.826 8.829 1.00 83.88 95 PHE A CA 1
ATOM 752 C C . PHE A 1 95 ? 11.380 -1.971 9.801 1.00 83.88 95 PHE A C 1
ATOM 754 O O . PHE A 1 95 ? 12.218 -2.805 10.136 1.00 83.88 95 PHE A O 1
ATOM 761 N N . CYS A 1 96 ? 10.122 -2.030 10.239 1.00 84.44 96 CYS A N 1
ATOM 762 C CA . CYS A 1 96 ? 9.610 -3.082 11.120 1.00 84.44 96 CYS A CA 1
ATOM 763 C C . CYS A 1 96 ? 10.037 -4.495 10.664 1.00 84.44 96 CYS A C 1
ATOM 765 O O . CYS A 1 96 ? 10.178 -4.746 9.473 1.00 84.44 96 CYS A O 1
ATOM 767 N N . LEU A 1 97 ? 10.226 -5.447 11.580 1.00 87.75 97 LEU A N 1
ATOM 768 C CA . LEU A 1 97 ? 10.620 -6.817 11.230 1.00 87.75 97 LEU A CA 1
ATOM 769 C C . LEU A 1 97 ? 9.510 -7.587 10.486 1.00 87.75 97 LEU A C 1
ATOM 771 O O . LEU A 1 97 ? 8.332 -7.307 10.689 1.00 87.75 97 LEU A O 1
ATOM 775 N N . PRO A 1 98 ? 9.846 -8.574 9.624 1.00 87.25 98 PRO A N 1
ATOM 776 C CA . PRO A 1 98 ? 8.851 -9.319 8.835 1.00 87.25 98 PRO A CA 1
ATOM 777 C C . PRO A 1 98 ? 7.742 -9.938 9.670 1.00 87.25 98 PRO A C 1
ATOM 779 O O . PRO A 1 98 ? 6.571 -9.684 9.403 1.00 87.25 98 PRO A O 1
ATOM 782 N N . GLY A 1 99 ? 8.108 -10.666 10.726 1.00 88.94 99 GLY A N 1
ATOM 783 C CA . GLY A 1 99 ? 7.148 -11.345 11.599 1.00 88.94 99 GLY A CA 1
ATOM 784 C C . GLY A 1 99 ? 6.193 -10.410 12.348 1.00 88.94 99 GLY A C 1
ATOM 785 O O . GLY A 1 99 ? 5.203 -10.873 12.902 1.00 88.94 99 GLY A O 1
ATOM 786 N N . GLU A 1 100 ? 6.453 -9.102 12.354 1.00 89.94 100 GLU A N 1
ATOM 787 C CA . GLU A 1 100 ? 5.631 -8.107 13.042 1.00 89.94 100 GLU A CA 1
ATOM 788 C C . GLU A 1 100 ? 4.680 -7.347 12.107 1.00 89.94 100 GLU A C 1
ATOM 790 O O . GLU A 1 100 ? 3.762 -6.681 12.582 1.00 89.94 100 GLU A O 1
ATOM 795 N N . VAL A 1 101 ? 4.872 -7.409 10.783 1.00 88.88 101 VAL A N 1
ATOM 796 C CA . VAL A 1 101 ? 4.099 -6.570 9.848 1.00 88.88 101 VAL A CA 1
ATOM 797 C C . VAL A 1 101 ? 2.613 -6.891 9.917 1.00 88.88 101 VAL A C 1
ATOM 799 O O . VAL A 1 101 ? 1.796 -5.980 10.007 1.00 88.88 101 VAL A O 1
ATOM 802 N N . VAL A 1 102 ? 2.254 -8.177 9.907 1.00 88.69 102 VAL A N 1
ATOM 803 C CA . VAL A 1 102 ? 0.849 -8.610 9.888 1.00 88.69 102 VAL A CA 1
ATOM 804 C C . VAL A 1 102 ? 0.113 -8.156 11.150 1.00 88.69 102 VAL A C 1
ATOM 806 O O . VAL A 1 102 ? -0.981 -7.602 11.051 1.00 88.69 102 VAL A O 1
ATOM 809 N N . SER A 1 103 ? 0.709 -8.337 12.333 1.00 89.81 103 SER A N 1
ATOM 810 C CA . SER A 1 103 ? 0.083 -7.939 13.599 1.00 89.81 103 SER A CA 1
ATOM 811 C C . SER A 1 103 ? -0.035 -6.421 13.724 1.00 89.81 103 SER A C 1
ATOM 813 O O . SER A 1 103 ? -1.101 -5.922 14.082 1.00 89.81 103 SER A O 1
ATOM 815 N N . ARG A 1 104 ? 1.009 -5.673 13.349 1.00 87.94 104 ARG A N 1
ATOM 816 C CA . ARG A 1 104 ? 0.971 -4.204 13.352 1.00 87.94 104 ARG A CA 1
ATOM 817 C C . ARG A 1 104 ? -0.027 -3.643 12.344 1.00 87.94 104 ARG A C 1
ATOM 819 O O . ARG A 1 104 ? -0.666 -2.635 12.629 1.00 87.94 104 ARG A O 1
ATOM 826 N N . MET A 1 105 ? -0.194 -4.287 11.189 1.00 87.38 105 MET A N 1
ATOM 827 C CA . MET A 1 105 ? -1.212 -3.892 10.215 1.00 87.38 105 MET A CA 1
ATOM 828 C C . MET A 1 105 ? -2.623 -4.194 10.697 1.00 87.38 105 MET A C 1
ATOM 830 O O . MET A 1 105 ? -3.506 -3.359 10.523 1.00 87.38 105 MET A O 1
ATOM 834 N N . ALA A 1 106 ? -2.840 -5.333 11.356 1.00 89.50 106 ALA A N 1
ATOM 835 C CA . ALA A 1 106 ? -4.124 -5.626 11.983 1.00 89.50 106 ALA A CA 1
ATOM 836 C C . ALA A 1 106 ? -4.481 -4.579 13.053 1.00 89.50 106 ALA A C 1
ATOM 838 O O . ALA A 1 106 ? -5.616 -4.103 13.092 1.00 89.50 106 ALA A O 1
ATOM 839 N N . GLU A 1 107 ? -3.511 -4.181 13.881 1.00 87.88 107 GLU A N 1
ATOM 840 C CA . GLU A 1 107 ? -3.687 -3.116 14.873 1.00 87.88 107 GLU A CA 1
ATOM 841 C C . GLU A 1 107 ? -3.983 -1.764 14.212 1.00 87.88 107 GLU A C 1
ATOM 843 O O . GLU A 1 107 ? -4.935 -1.090 14.599 1.00 87.88 107 GLU A O 1
ATOM 848 N N . LEU A 1 108 ? -3.226 -1.390 13.176 1.00 84.19 108 LEU A N 1
ATOM 849 C CA . LEU A 1 108 ? -3.452 -0.153 12.433 1.00 84.19 108 LEU A CA 1
ATOM 850 C C . LEU A 1 108 ? -4.866 -0.095 11.848 1.00 84.19 108 LEU A C 1
ATOM 852 O O . LEU A 1 108 ? -5.579 0.878 12.075 1.00 84.19 108 LEU A O 1
ATOM 856 N N . LEU A 1 109 ? -5.283 -1.136 11.125 1.00 86.25 109 LEU A N 1
ATOM 857 C CA . LEU A 1 109 ? -6.595 -1.182 10.476 1.00 86.25 109 LEU A CA 1
ATOM 858 C C . LEU A 1 109 ? -7.733 -1.168 11.500 1.00 86.25 109 LEU A C 1
ATOM 860 O O . LEU A 1 109 ? -8.766 -0.538 11.264 1.00 86.25 109 LEU A O 1
ATOM 864 N N . LYS A 1 110 ? -7.542 -1.822 12.652 1.00 87.31 110 LYS A N 1
ATOM 865 C CA . LYS A 1 110 ? -8.478 -1.739 13.775 1.00 87.31 110 LYS A CA 1
ATOM 866 C C . LYS A 1 110 ? -8.577 -0.303 14.295 1.00 87.31 110 LYS A C 1
ATOM 868 O O . LYS A 1 110 ? -9.674 0.239 14.337 1.00 87.31 110 LYS A O 1
ATOM 873 N N . ASN A 1 111 ? -7.450 0.326 14.619 1.00 82.06 111 ASN A N 1
ATOM 874 C CA . ASN A 1 111 ? -7.426 1.682 15.169 1.00 82.06 111 ASN A CA 1
ATOM 875 C C . ASN A 1 111 ? -8.029 2.698 14.188 1.00 82.06 111 ASN A C 1
ATOM 877 O O . ASN A 1 111 ? -8.830 3.537 14.588 1.00 82.06 111 ASN A O 1
ATOM 881 N N . SER A 1 112 ? -7.706 2.599 12.895 1.00 78.56 112 SER A N 1
ATOM 882 C CA . SER A 1 112 ? -8.307 3.441 11.856 1.00 78.56 112 SER A CA 1
ATOM 883 C C . SER A 1 112 ? -9.824 3.262 11.788 1.00 78.56 112 SER A C 1
ATOM 885 O O . SER A 1 112 ? -10.547 4.248 11.670 1.00 78.56 112 SER A O 1
ATOM 887 N N . ARG A 1 113 ? -10.329 2.029 11.902 1.00 82.56 113 ARG A N 1
ATOM 888 C CA . ARG A 1 113 ? -11.772 1.761 11.928 1.00 82.56 113 ARG A CA 1
ATOM 889 C C . ARG A 1 113 ? -12.443 2.363 13.157 1.00 82.56 113 ARG A C 1
ATOM 891 O O . ARG A 1 113 ? -13.471 3.014 13.007 1.00 82.56 113 ARG A O 1
ATOM 898 N N . ASP A 1 114 ? -11.858 2.159 14.333 1.00 83.69 114 ASP A N 1
ATOM 899 C CA . ASP A 1 114 ? -12.397 2.660 15.598 1.00 83.69 114 ASP A CA 1
ATOM 900 C C . ASP A 1 114 ? -12.466 4.196 15.580 1.00 83.69 114 ASP A C 1
ATOM 902 O O . ASP A 1 114 ? -13.488 4.778 15.936 1.00 83.69 114 ASP A O 1
ATOM 906 N N . LEU A 1 115 ? -11.427 4.854 15.055 1.00 77.81 115 LEU A N 1
ATOM 907 C CA . LEU A 1 115 ? -11.382 6.309 14.904 1.00 77.81 115 LEU A CA 1
ATOM 908 C C . LEU A 1 115 ? -12.389 6.845 13.877 1.00 77.81 115 LEU A C 1
ATOM 910 O O . LEU A 1 115 ? -12.982 7.897 14.088 1.00 77.81 115 LEU A O 1
ATOM 914 N N . LEU A 1 116 ? -12.597 6.141 12.761 1.00 76.06 116 LEU A N 1
ATOM 915 C CA . LEU A 1 116 ? -13.582 6.538 11.747 1.00 76.06 116 LEU A CA 1
ATOM 916 C C . LEU A 1 116 ? -15.030 6.301 12.197 1.00 76.06 116 LEU A C 1
ATOM 918 O O . LEU A 1 116 ? -15.939 6.951 11.683 1.00 76.06 116 LEU A O 1
ATOM 922 N N . ALA A 1 117 ? -15.246 5.363 13.119 1.00 80.56 117 ALA A N 1
ATOM 923 C CA . ALA A 1 117 ? -16.550 5.080 13.705 1.00 80.56 117 ALA A CA 1
ATOM 924 C C . ALA A 1 117 ? -16.925 6.055 14.834 1.00 80.56 117 ALA A C 1
ATOM 926 O O . ALA A 1 117 ? -18.096 6.110 15.213 1.00 80.56 117 ALA A O 1
ATOM 927 N N . ASP A 1 118 ? -15.968 6.824 15.364 1.00 79.88 118 ASP A N 1
ATOM 928 C CA . ASP A 1 118 ? -16.226 7.801 16.417 1.00 79.88 118 ASP A CA 1
ATOM 929 C C . ASP A 1 118 ? -17.018 9.005 15.879 1.00 79.88 118 ASP A C 1
ATOM 931 O O . ASP A 1 118 ? -16.489 9.945 15.280 1.00 79.88 118 ASP A O 1
ATOM 935 N N . THR A 1 119 ? -18.330 8.987 16.118 1.00 73.62 119 THR A N 1
ATOM 936 C CA . THR A 1 119 ? -19.240 10.072 15.738 1.00 73.62 119 THR A CA 1
ATOM 937 C C . THR A 1 119 ? -19.101 11.314 16.615 1.00 73.62 119 THR A C 1
ATOM 939 O O . THR A 1 119 ? -19.637 12.360 16.249 1.00 73.62 119 THR A O 1
ATOM 942 N N . ASN A 1 120 ? -18.409 11.211 17.754 1.00 77.38 120 ASN A N 1
ATOM 943 C CA . ASN A 1 120 ? -18.206 12.303 18.704 1.00 77.38 120 ASN A CA 1
ATOM 944 C C . ASN A 1 120 ? -16.876 13.036 18.485 1.00 77.38 120 ASN A C 1
ATOM 946 O O . ASN A 1 120 ? -16.655 14.072 19.111 1.00 77.38 120 ASN A O 1
ATOM 950 N N . ALA A 1 121 ? -16.006 12.525 17.608 1.00 74.50 121 ALA A N 1
ATOM 951 C CA . ALA A 1 121 ? -14.751 13.177 17.273 1.00 74.50 121 ALA A CA 1
ATOM 952 C C . ALA A 1 121 ? -15.007 14.545 16.622 1.00 74.50 121 ALA A C 1
ATOM 954 O O . ALA A 1 121 ? -15.662 14.641 15.573 1.00 74.50 121 ALA A O 1
ATOM 955 N N . ASP A 1 122 ? -14.449 15.587 17.238 1.00 76.19 122 ASP A N 1
ATOM 956 C CA . ASP A 1 122 ? -14.343 16.912 16.639 1.00 76.19 122 ASP A CA 1
ATOM 957 C C . ASP A 1 122 ? -13.385 16.895 15.430 1.00 76.19 122 ASP A C 1
ATOM 959 O O . ASP A 1 122 ? -12.732 15.891 15.118 1.00 76.19 122 ASP A O 1
ATOM 963 N N . ASP A 1 123 ? -13.305 18.013 14.707 1.00 74.81 123 ASP A N 1
ATOM 964 C CA . ASP A 1 123 ? -12.463 18.111 13.508 1.00 74.81 123 ASP A CA 1
ATOM 965 C C . ASP A 1 123 ? -10.979 17.831 13.808 1.00 74.81 123 ASP A C 1
ATOM 967 O O . ASP A 1 123 ? -10.255 17.311 12.955 1.00 74.81 123 ASP A O 1
ATOM 971 N N . PHE A 1 124 ? -10.533 18.102 15.039 1.00 73.56 124 PHE A N 1
ATOM 972 C CA . PHE A 1 124 ? -9.180 17.801 15.491 1.00 73.56 124 PHE A CA 1
ATOM 973 C C . PHE A 1 124 ? -8.968 16.292 15.683 1.00 73.56 124 PHE A C 1
ATOM 975 O O . PHE A 1 124 ? -7.995 15.742 15.167 1.00 73.56 124 PHE A O 1
ATOM 982 N N . GLY A 1 125 ? -9.903 15.586 16.326 1.00 70.88 125 GLY A N 1
ATOM 983 C CA . GLY A 1 125 ? -9.882 14.127 16.457 1.00 70.88 125 GLY A CA 1
ATOM 984 C C . GLY A 1 125 ? -9.878 13.414 15.101 1.00 70.88 125 GLY A C 1
ATOM 985 O O . GLY A 1 125 ? -9.113 12.469 14.889 1.00 70.88 125 GLY A O 1
ATOM 986 N N . ARG A 1 126 ? -10.641 13.930 14.130 1.00 70.38 126 ARG A N 1
ATOM 987 C CA . ARG A 1 126 ? -10.658 13.422 12.746 1.00 70.38 126 ARG A CA 1
ATOM 988 C C . ARG A 1 126 ? -9.333 13.662 12.017 1.00 70.38 126 ARG A C 1
ATOM 990 O O . ARG A 1 126 ? -8.865 12.784 11.290 1.00 70.38 126 ARG A O 1
ATOM 997 N N . LEU A 1 127 ? -8.694 14.815 12.230 1.00 71.62 127 LEU A N 1
ATOM 998 C CA . LEU A 1 127 ? -7.375 15.120 11.668 1.00 71.62 127 LEU A CA 1
ATOM 999 C C . LEU A 1 127 ? -6.279 14.215 12.252 1.00 71.62 127 LEU A C 1
ATOM 1001 O O . LEU A 1 127 ? -5.423 13.724 11.510 1.00 71.62 127 LEU A O 1
ATOM 1005 N N . ILE A 1 128 ? -6.319 13.943 13.559 1.00 71.94 128 ILE A N 1
ATOM 1006 C CA . ILE A 1 128 ? -5.405 12.994 14.206 1.00 71.94 128 ILE A CA 1
ATOM 1007 C C . ILE A 1 128 ? -5.624 11.582 13.661 1.00 71.94 128 ILE A C 1
ATOM 1009 O O . ILE A 1 128 ? -4.647 10.897 13.364 1.00 71.94 128 ILE A O 1
ATOM 1013 N N . ALA A 1 129 ? -6.871 11.165 13.435 1.00 67.88 129 ALA A N 1
ATOM 1014 C CA . ALA A 1 129 ? -7.172 9.869 12.835 1.00 67.88 129 ALA A CA 1
ATOM 1015 C C . ALA A 1 129 ? -6.613 9.713 11.415 1.00 67.88 129 ALA A C 1
ATOM 1017 O O . ALA A 1 129 ? -6.018 8.681 11.084 1.00 67.88 129 ALA A O 1
ATOM 1018 N N . LEU A 1 130 ? -6.744 10.754 10.589 1.00 66.25 130 LEU A N 1
ATOM 1019 C CA . LEU A 1 130 ? -6.155 10.800 9.249 1.00 66.25 130 LEU A CA 1
ATOM 1020 C C . LEU A 1 130 ? -4.624 10.756 9.304 1.00 66.25 130 LEU A C 1
ATOM 1022 O O . LEU A 1 130 ? -4.006 9.984 8.571 1.00 66.25 130 LEU A O 1
ATOM 1026 N N . THR A 1 131 ? -4.018 11.526 10.208 1.00 65.19 131 THR A N 1
ATOM 1027 C CA . THR A 1 131 ? -2.559 11.586 10.385 1.00 65.19 131 THR A CA 1
ATOM 1028 C C . THR A 1 131 ? -2.003 10.252 10.879 1.00 65.19 131 THR A C 1
ATOM 1030 O O . THR A 1 131 ? -1.031 9.743 10.326 1.00 65.19 131 THR A O 1
ATOM 1033 N N . TYR A 1 132 ? -2.650 9.634 11.870 1.00 66.69 132 TYR A N 1
ATOM 1034 C CA . TYR A 1 132 ? -2.272 8.325 12.399 1.00 66.69 132 TYR A CA 1
ATOM 1035 C C . TYR A 1 132 ? -2.351 7.246 11.317 1.00 66.69 132 TYR A C 1
ATOM 1037 O O . TYR A 1 132 ? -1.411 6.468 11.153 1.00 66.69 132 TYR A O 1
ATOM 1045 N N . THR A 1 133 ? -3.435 7.250 10.533 1.00 63.03 133 THR A N 1
ATOM 1046 C CA . THR A 1 133 ? -3.612 6.323 9.411 1.00 63.03 133 THR A CA 1
ATOM 1047 C C . THR A 1 133 ? -2.502 6.522 8.377 1.00 63.03 133 THR A C 1
ATOM 1049 O O . THR A 1 133 ? -1.822 5.558 8.047 1.00 63.03 133 THR A O 1
ATOM 1052 N N . PHE A 1 134 ? -2.232 7.763 7.952 1.00 60.31 134 PHE A N 1
ATOM 1053 C CA . PHE A 1 134 ? -1.215 8.089 6.943 1.00 60.31 134 PHE A CA 1
ATOM 1054 C C . PHE A 1 134 ? 0.218 7.740 7.380 1.00 60.31 134 PHE A C 1
ATOM 1056 O O . PHE A 1 134 ? 0.949 7.066 6.652 1.00 60.31 134 PHE A O 1
ATOM 1063 N N . CYS A 1 135 ? 0.624 8.144 8.588 1.00 56.84 135 CYS A N 1
ATOM 1064 C CA . CYS A 1 135 ? 1.979 7.913 9.097 1.00 56.84 135 CYS A CA 1
ATOM 1065 C C . CYS A 1 135 ? 2.281 6.427 9.338 1.00 56.84 135 CYS A C 1
ATOM 1067 O O . CYS A 1 135 ? 3.433 6.009 9.239 1.00 56.84 135 CYS A O 1
ATOM 1069 N N . LYS A 1 136 ? 1.266 5.615 9.653 1.00 55.62 136 LYS A N 1
ATOM 1070 C CA . LYS A 1 136 ? 1.435 4.180 9.912 1.00 55.62 136 LYS A CA 1
ATOM 1071 C C . LYS A 1 136 ? 1.203 3.312 8.672 1.00 55.62 136 LYS A C 1
ATOM 1073 O O . LYS A 1 136 ? 1.777 2.230 8.613 1.00 55.62 136 LYS A O 1
ATOM 1078 N N . SER A 1 137 ? 0.439 3.768 7.672 1.00 49.88 137 SER A N 1
ATOM 1079 C CA . SER A 1 137 ? 0.208 3.037 6.413 1.00 49.88 137 SER A CA 1
ATOM 1080 C C . SER A 1 137 ? 1.298 3.251 5.360 1.00 49.88 137 SER A C 1
ATOM 1082 O O . SER A 1 137 ? 1.462 2.409 4.482 1.00 49.88 137 SER A O 1
ATOM 1084 N N . ALA A 1 138 ? 2.070 4.343 5.435 1.00 44.94 138 ALA A N 1
ATOM 1085 C CA . ALA A 1 138 ? 3.257 4.555 4.592 1.00 44.94 138 ALA A CA 1
ATOM 1086 C C . ALA A 1 138 ? 4.443 3.634 4.966 1.00 44.94 138 ALA A C 1
ATOM 1088 O O . ALA A 1 138 ? 5.412 3.505 4.218 1.00 44.94 138 ALA A O 1
ATOM 1089 N N . TRP A 1 139 ? 4.347 2.988 6.127 1.00 44.75 139 TRP A N 1
ATOM 1090 C CA . TRP A 1 139 ? 5.400 2.222 6.790 1.00 44.75 139 TRP A CA 1
ATOM 1091 C C . TRP A 1 139 ? 5.594 0.751 6.363 1.00 44.75 139 TRP A C 1
ATOM 1093 O O . TRP A 1 139 ? 6.720 0.265 6.441 1.00 44.75 139 TRP A O 1
ATOM 1103 N N . PRO A 1 140 ? 4.558 -0.009 5.954 1.00 48.19 140 PRO A N 1
ATOM 1104 C CA . PRO A 1 140 ? 4.686 -1.444 5.686 1.00 48.19 140 PRO A CA 1
ATOM 1105 C C . PRO A 1 140 ? 4.591 -1.823 4.200 1.00 48.19 140 PRO A C 1
ATOM 1107 O O . PRO A 1 140 ? 4.800 -2.990 3.871 1.00 48.19 140 PRO A O 1
ATOM 1110 N N . LEU A 1 141 ? 4.265 -0.873 3.315 1.00 42.34 141 LEU A N 1
ATOM 1111 C CA . LEU A 1 141 ? 3.959 -1.112 1.895 1.00 42.34 141 LEU A CA 1
ATOM 1112 C C . LEU A 1 141 ? 4.919 -0.404 0.926 1.00 42.34 141 LEU A C 1
ATOM 1114 O O . LEU A 1 141 ? 4.682 -0.386 -0.278 1.00 42.34 141 LEU A O 1
ATOM 1118 N N . THR A 1 142 ? 6.001 0.194 1.420 1.00 40.47 142 THR A N 1
ATOM 1119 C CA . THR A 1 142 ? 6.965 0.908 0.581 1.00 40.47 142 THR A CA 1
ATOM 1120 C C . THR A 1 142 ? 8.000 -0.054 -0.023 1.00 40.47 142 THR A C 1
ATOM 1122 O O . THR A 1 142 ? 8.723 -0.728 0.715 1.00 40.47 142 THR A O 1
ATOM 1125 N N . PRO A 1 143 ? 8.139 -0.107 -1.363 1.00 39.53 143 PRO A N 1
ATOM 1126 C CA . PRO A 1 143 ? 9.298 -0.682 -2.024 1.00 39.53 143 PRO A CA 1
ATOM 1127 C C . PRO A 1 143 ? 10.402 0.377 -1.995 1.00 39.53 143 PRO A C 1
ATOM 1129 O O . PRO A 1 143 ? 10.629 1.085 -2.975 1.00 39.53 143 PRO A O 1
ATOM 1132 N N . ILE A 1 144 ? 11.020 0.564 -0.832 1.00 39.44 144 ILE A N 1
ATOM 1133 C CA . ILE A 1 144 ? 12.216 1.391 -0.711 1.00 39.44 144 ILE A CA 1
ATOM 1134 C C . ILE A 1 144 ? 13.311 0.488 -0.167 1.00 39.44 144 ILE A C 1
ATOM 1136 O O . ILE A 1 144 ? 13.190 -0.100 0.902 1.00 39.44 144 ILE A O 1
ATOM 1140 N N . GLY A 1 145 ? 14.336 0.333 -0.992 1.00 37.09 145 GLY A N 1
ATOM 1141 C CA . GLY A 1 145 ? 15.605 -0.274 -0.643 1.00 37.09 145 GLY A CA 1
ATOM 1142 C C . GLY A 1 145 ? 16.646 0.277 -1.591 1.00 37.09 145 GLY A C 1
ATOM 1143 O O . GLY A 1 145 ? 16.862 -0.297 -2.657 1.00 37.09 145 GLY A O 1
ATOM 1144 N N . VAL A 1 146 ? 17.224 1.413 -1.215 1.00 34.62 146 VAL A N 1
ATOM 1145 C CA . VAL A 1 146 ? 18.454 1.928 -1.812 1.00 34.62 146 VAL A CA 1
ATOM 1146 C C . VAL A 1 146 ? 19.526 1.818 -0.741 1.00 34.62 146 VAL A C 1
ATOM 1148 O O . VAL A 1 146 ? 19.425 2.484 0.283 1.00 34.62 146 VAL A O 1
ATOM 1151 N N . GLN A 1 147 ? 20.505 0.959 -1.002 1.00 32.41 147 GLN A N 1
ATOM 1152 C CA . GLN A 1 147 ? 21.910 1.206 -0.702 1.00 32.41 147 GLN A CA 1
ATOM 1153 C C . GLN A 1 147 ? 22.726 0.581 -1.840 1.00 32.41 147 GLN A C 1
ATOM 1155 O O . GLN A 1 147 ? 22.402 -0.531 -2.283 1.00 32.41 147 GLN A O 1
ATOM 1160 N N . ASP A 1 148 ? 23.705 1.348 -2.321 1.00 35.56 148 ASP A N 1
ATOM 1161 C CA . ASP A 1 148 ? 24.764 0.931 -3.248 1.00 35.56 148 ASP A CA 1
ATOM 1162 C C . ASP A 1 148 ? 25.627 -0.206 -2.670 1.00 35.56 148 ASP A C 1
ATOM 1164 O O . ASP A 1 148 ? 25.856 -0.224 -1.437 1.00 35.56 148 ASP A O 1
#

Secondary structure (DSSP, 8-state):
--PPPPP--GGGSTTHHHHHHHHHHHHHHHHHH-HHHHHHHHH--HHHHHHHHGGGS-TT-GGGSS--TT-TTSTTTT---EEE-SSSTTSEEEPPPHHHHHHHHHHHHHHHHHHHH-TT--HHHHHHHHHHHHHHHSSSS-------

InterPro domains:
  IPR036597 Fido-like domain superfamily [G3DSA:1.10.3290.10] (8-138)

pLDDT: mean 81.05, std 15.86, range [32.41, 96.81]

Sequence (148 aa):
MTKHPPRWQAHATKGYDAAMSRRCGQLLTEIVANHHRRQAILADPLDLHRELFASFAPSDHPEYAGTYRGTPGTSLFDRRISAESQLEPGNDYEFCLPGEVVSRMAELLKNSRDLLADTNADDFGRLIALTYTFCKSAWPLTPIGVQD